Protein AF-A0A972JXE5-F1 (afdb_monomer_lite)

Sequence (104 aa):
MYMLIDDAVNAFHFHHTSAVGHEPRHYYVSTPPYLATIICHSGLVLPALQDRVVYAFLSYDFGTTGLCVPGYEGQRHRKITIQRVLNQVLPQRTLTHVLRTSYG

pLDDT: mean 91.41, std 9.29, range [43.97, 98.44]

Radius of gyration: 12.88 Å; chains: 1; bounding box: 30×26×34 Å

Secondary structure (DSSP, 8-state):
-EEE--GGGGGEEEEEEEEETTEEEEEEEEPTT--EEEEE-TT--GGGGTT-EEEEEEEEE-S-SS-S-TT-TTS-EEEEEEEEEESS---SEEHHHHHH----

Structure (mmCIF, N/CA/C/O backbone):
data_AF-A0A972JXE5-F1
#
_entry.id   AF-A0A972JXE5-F1
#
loop_
_atom_site.group_PDB
_atom_site.id
_atom_site.type_symbol
_atom_site.label_atom_id
_atom_site.label_alt_id
_atom_site.label_comp_id
_atom_site.label_asym_id
_atom_site.label_entity_id
_atom_site.label_seq_id
_atom_site.pdbx_PDB_ins_code
_atom_site.Cartn_x
_atom_site.Cartn_y
_atom_site.Cartn_z
_atom_site.occupancy
_atom_site.B_iso_or_equiv
_atom_site.auth_seq_id
_atom_site.auth_comp_id
_atom_site.auth_asym_id
_atom_site.auth_atom_id
_atom_site.pdbx_PDB_model_num
ATOM 1 N N . MET A 1 1 ? -1.122 10.813 6.454 1.00 94.44 1 MET A N 1
ATOM 2 C CA . MET A 1 1 ? -2.515 10.739 5.952 1.00 94.44 1 MET A CA 1
ATOM 3 C C . MET A 1 1 ? -3.220 9.562 6.609 1.00 94.44 1 MET A C 1
ATOM 5 O O . MET A 1 1 ? -2.554 8.561 6.859 1.00 94.44 1 MET A O 1
ATOM 9 N N . TYR A 1 2 ? -4.520 9.674 6.899 1.00 97.06 2 TYR A N 1
ATOM 10 C CA . TYR A 1 2 ? -5.328 8.561 7.420 1.00 97.06 2 TYR A CA 1
ATOM 11 C C . TYR A 1 2 ? -6.077 7.886 6.280 1.00 97.06 2 TYR A C 1
ATOM 13 O O . TYR A 1 2 ? -6.880 8.526 5.599 1.00 97.06 2 TYR A O 1
ATOM 21 N N . MET A 1 3 ? -5.789 6.612 6.056 1.00 97.69 3 MET A N 1
ATOM 22 C CA . MET A 1 3 ? -6.264 5.883 4.886 1.00 97.69 3 MET A CA 1
ATOM 23 C C . MET A 1 3 ? -6.982 4.612 5.310 1.00 97.69 3 MET A C 1
ATOM 25 O O . MET A 1 3 ? -6.426 3.843 6.088 1.00 97.69 3 MET A O 1
ATOM 29 N N . LEU A 1 4 ? -8.187 4.388 4.790 1.00 98.44 4 LEU A N 1
ATOM 30 C CA . LEU A 1 4 ? -8.842 3.084 4.858 1.00 98.44 4 LEU A CA 1
ATOM 31 C C . LEU A 1 4 ? -8.201 2.153 3.829 1.00 98.44 4 LEU A C 1
ATOM 33 O O . LEU A 1 4 ? -8.125 2.507 2.651 1.00 98.44 4 LEU A O 1
ATOM 37 N N . ILE A 1 5 ? -7.760 0.979 4.263 1.00 98.31 5 ILE A N 1
ATOM 38 C CA . ILE A 1 5 ? -7.337 -0.090 3.359 1.00 98.31 5 ILE A CA 1
ATOM 39 C C . ILE A 1 5 ? -8.593 -0.852 2.925 1.00 98.31 5 ILE A C 1
ATOM 41 O O . ILE A 1 5 ? -9.133 -1.646 3.688 1.00 98.31 5 ILE A O 1
ATOM 45 N N . ASP A 1 6 ? -9.084 -0.547 1.727 1.00 97.75 6 ASP A N 1
ATOM 46 C CA . ASP A 1 6 ? -10.242 -1.196 1.104 1.00 97.75 6 ASP A CA 1
ATOM 47 C C . ASP A 1 6 ? -9.800 -2.354 0.185 1.00 97.75 6 ASP A C 1
ATOM 49 O O . ASP A 1 6 ? -8.622 -2.722 0.141 1.00 97.75 6 ASP A O 1
ATOM 53 N N . ASP A 1 7 ? -10.735 -2.923 -0.578 1.00 97.19 7 ASP A N 1
ATOM 54 C CA . ASP A 1 7 ? -10.514 -4.105 -1.429 1.00 97.19 7 ASP A CA 1
ATOM 55 C C . ASP A 1 7 ? -9.399 -3.950 -2.476 1.00 97.19 7 ASP A C 1
ATOM 57 O O . ASP A 1 7 ? -8.911 -4.949 -3.012 1.00 97.19 7 ASP A O 1
ATOM 61 N N . ALA A 1 8 ? -8.935 -2.723 -2.749 1.00 96.50 8 ALA A N 1
ATOM 62 C CA . ALA A 1 8 ? -7.768 -2.480 -3.596 1.00 96.50 8 ALA A CA 1
ATOM 63 C C . ALA A 1 8 ? -6.478 -3.103 -3.043 1.00 96.50 8 ALA A C 1
ATOM 65 O O . ALA A 1 8 ? -5.507 -3.248 -3.786 1.00 96.50 8 ALA A O 1
ATOM 66 N N . VAL A 1 9 ? -6.463 -3.515 -1.773 1.00 97.00 9 VAL A N 1
ATOM 67 C CA . VAL A 1 9 ? -5.379 -4.309 -1.187 1.00 97.00 9 VAL A CA 1
ATOM 68 C C . VAL A 1 9 ? -5.087 -5.581 -1.993 1.00 97.00 9 VAL A C 1
ATOM 70 O O . VAL A 1 9 ? -3.929 -5.967 -2.131 1.00 97.00 9 VAL A O 1
ATOM 73 N N . ASN A 1 10 ? -6.111 -6.169 -2.618 1.00 96.56 10 ASN A N 1
ATOM 74 C CA . ASN A 1 10 ? -5.997 -7.379 -3.433 1.00 96.56 10 ASN A CA 1
ATOM 75 C C . ASN A 1 10 ? -5.249 -7.157 -4.755 1.00 96.56 10 ASN A C 1
ATOM 77 O O . ASN A 1 10 ? -4.852 -8.117 -5.408 1.00 96.56 10 ASN A O 1
ATOM 81 N N . ALA A 1 11 ? -5.027 -5.901 -5.155 1.00 95.88 11 ALA A N 1
ATOM 82 C CA . ALA A 1 11 ? -4.201 -5.585 -6.315 1.00 95.88 11 ALA A CA 1
ATOM 83 C C . ALA A 1 11 ? -2.698 -5.723 -6.024 1.00 95.88 11 ALA A C 1
ATOM 85 O O . ALA A 1 11 ? -1.897 -5.573 -6.946 1.00 95.88 11 ALA A O 1
ATOM 86 N N . PHE A 1 12 ? -2.302 -5.973 -4.772 1.00 96.19 12 PHE A N 1
ATOM 87 C CA . PHE A 1 12 ? -0.910 -6.052 -4.351 1.00 96.19 12 PHE A CA 1
ATOM 88 C C . PHE A 1 12 ? -0.477 -7.487 -4.078 1.00 96.19 12 PHE A C 1
ATOM 90 O O . PHE A 1 12 ? -1.174 -8.252 -3.418 1.00 96.19 12 PHE A O 1
ATOM 97 N N . HIS A 1 13 ? 0.729 -7.822 -4.523 1.00 95.31 13 HIS A N 1
ATOM 98 C CA . HIS A 1 13 ? 1.400 -9.064 -4.177 1.00 95.31 13 HIS A CA 1
ATOM 99 C C . HIS A 1 13 ? 2.578 -8.777 -3.250 1.00 95.31 13 HIS A C 1
ATOM 101 O O . HIS A 1 13 ? 3.248 -7.746 -3.354 1.00 95.31 13 HIS A O 1
ATOM 107 N N . PHE A 1 14 ? 2.820 -9.697 -2.319 1.00 95.56 14 PHE A N 1
ATOM 108 C CA . PHE A 1 14 ? 4.018 -9.656 -1.493 1.00 95.56 14 PHE A CA 1
ATOM 109 C C . PHE A 1 14 ? 5.255 -9.805 -2.379 1.00 95.56 14 PHE A C 1
ATOM 111 O O . PHE A 1 14 ? 5.283 -10.645 -3.276 1.00 95.56 14 PHE A O 1
ATOM 118 N N . HIS A 1 15 ? 6.267 -8.984 -2.119 1.00 93.38 15 HIS A 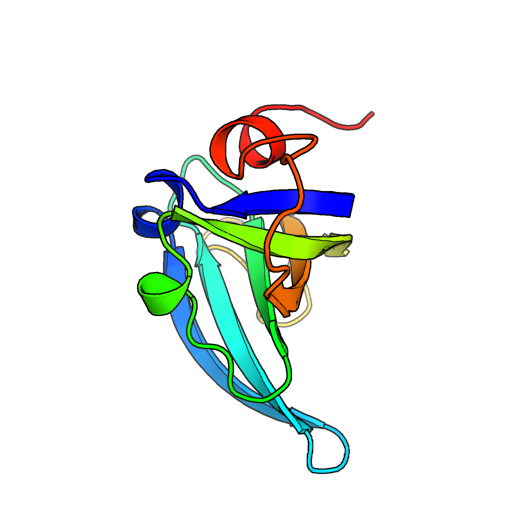N 1
ATOM 119 C CA . HIS A 1 15 ? 7.489 -8.962 -2.905 1.00 93.38 15 HIS A CA 1
ATOM 120 C C . HIS A 1 15 ? 8.697 -9.421 -2.078 1.00 93.38 15 HIS A C 1
ATOM 122 O O . HIS A 1 15 ? 9.326 -10.412 -2.436 1.00 93.38 15 HIS A O 1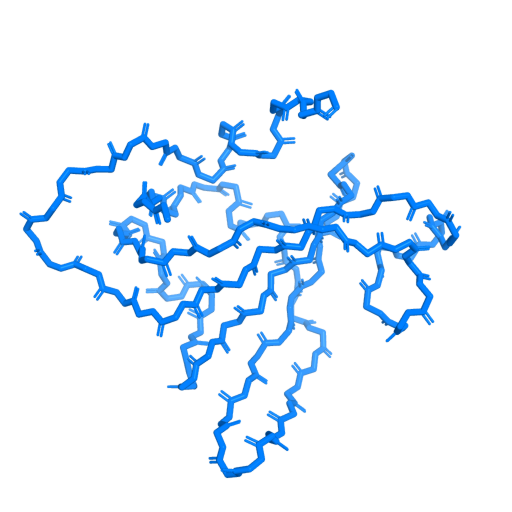
ATOM 128 N N . HIS A 1 16 ? 9.003 -8.765 -0.953 1.00 93.12 16 HIS A N 1
ATOM 129 C CA . HIS A 1 16 ? 10.024 -9.247 -0.014 1.00 93.12 16 HIS A CA 1
ATOM 130 C C . HIS A 1 16 ? 9.893 -8.622 1.382 1.00 93.12 16 HIS A C 1
ATOM 132 O O . HIS A 1 16 ? 9.145 -7.663 1.598 1.00 93.12 16 HIS A O 1
ATOM 138 N N . THR A 1 17 ? 10.681 -9.145 2.323 1.00 93.62 17 THR A N 1
ATOM 139 C CA . THR A 1 17 ? 10.900 -8.565 3.654 1.00 93.62 17 THR A CA 1
ATOM 140 C C . THR A 1 17 ? 12.320 -8.022 3.747 1.00 93.62 17 THR A C 1
ATOM 142 O O . THR A 1 17 ? 13.259 -8.668 3.289 1.00 93.62 17 THR A O 1
ATOM 145 N N . SER A 1 18 ? 12.491 -6.853 4.357 1.00 90.88 18 SER A N 1
ATOM 146 C CA . SER A 1 18 ? 13.805 -6.319 4.731 1.00 90.88 18 SER A CA 1
ATOM 147 C C . SER A 1 18 ? 13.768 -5.812 6.169 1.00 90.88 18 SER A C 1
ATOM 149 O O . SER A 1 18 ? 12.697 -5.523 6.701 1.00 90.88 18 SER A O 1
ATOM 151 N N . ALA A 1 19 ? 14.929 -5.702 6.807 1.00 87.50 19 ALA A N 1
ATOM 152 C CA . ALA A 1 19 ? 15.070 -5.091 8.120 1.00 87.50 19 ALA A CA 1
ATOM 153 C C . ALA A 1 19 ? 15.965 -3.857 7.997 1.00 87.50 19 ALA A C 1
ATOM 155 O O . ALA A 1 19 ? 17.125 -3.960 7.605 1.00 87.50 19 ALA A O 1
ATOM 156 N N . VAL A 1 20 ? 15.436 -2.684 8.349 1.00 79.50 20 VAL A N 1
ATOM 157 C CA . VAL A 1 20 ? 16.218 -1.441 8.404 1.00 79.50 20 VAL A CA 1
ATOM 158 C C . VAL A 1 20 ? 16.355 -1.051 9.864 1.00 79.50 20 VAL A C 1
ATOM 160 O O . VAL A 1 20 ? 15.362 -0.722 10.503 1.00 79.50 20 VAL A O 1
ATOM 163 N N . GLY A 1 21 ? 17.570 -1.130 10.412 1.00 78.56 21 GLY A N 1
ATOM 164 C CA . GLY A 1 21 ? 17.818 -0.802 11.821 1.00 78.56 21 GLY A CA 1
ATOM 165 C C . GLY A 1 21 ? 16.975 -1.634 12.797 1.00 78.56 21 GLY A C 1
ATOM 166 O O . GLY A 1 21 ? 16.429 -1.081 13.743 1.00 78.56 21 GLY A O 1
ATOM 167 N N . HIS A 1 22 ? 16.840 -2.941 12.542 1.00 81.62 22 HIS A N 1
ATOM 168 C CA . HIS A 1 22 ? 16.003 -3.895 13.296 1.00 81.62 22 HIS A CA 1
ATOM 169 C C . HIS A 1 22 ? 14.483 -3.722 13.159 1.00 81.62 22 HIS A C 1
ATOM 171 O O . HIS A 1 22 ? 13.733 -4.495 13.749 1.00 81.62 22 HIS A O 1
ATOM 177 N N . GLU A 1 23 ? 14.009 -2.776 12.347 1.00 89.62 23 GLU A N 1
ATOM 178 C CA . GLU A 1 23 ? 12.587 -2.635 12.050 1.00 89.62 23 GLU A CA 1
ATOM 179 C C . GLU A 1 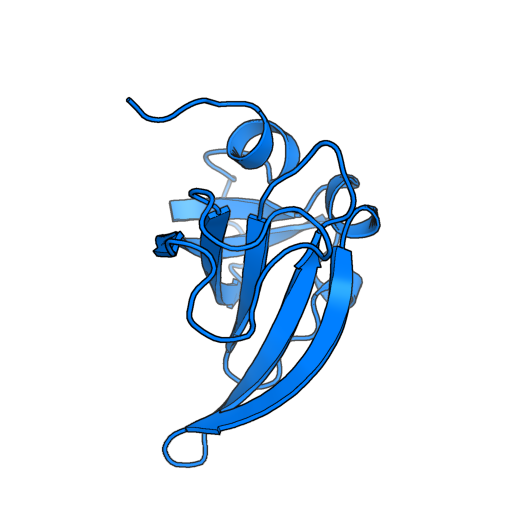23 ? 12.203 -3.515 10.843 1.00 89.62 23 GLU A C 1
ATOM 181 O O . GLU A 1 23 ? 12.667 -3.242 9.728 1.00 89.62 23 GLU A O 1
ATOM 186 N N . PRO A 1 24 ? 11.360 -4.554 11.019 1.00 92.75 24 PRO A N 1
ATOM 187 C CA . PRO A 1 24 ? 10.909 -5.380 9.908 1.00 92.75 24 PRO A CA 1
ATOM 188 C C . PRO A 1 24 ? 9.970 -4.592 8.994 1.00 92.75 24 PRO A C 1
ATOM 190 O O . PRO A 1 24 ? 9.016 -3.949 9.447 1.00 92.75 24 PRO A O 1
ATOM 193 N N . ARG A 1 25 ? 10.233 -4.674 7.691 1.00 94.88 25 ARG A N 1
ATOM 194 C CA . ARG A 1 25 ? 9.464 -4.028 6.630 1.00 94.88 25 ARG A CA 1
ATOM 195 C C . ARG A 1 25 ? 9.009 -5.057 5.613 1.00 94.88 25 ARG A C 1
ATOM 197 O O . ARG A 1 25 ? 9.830 -5.803 5.084 1.00 94.88 25 ARG A O 1
ATOM 204 N N . HIS A 1 26 ? 7.717 -5.057 5.312 1.00 96.44 26 HIS A N 1
ATOM 205 C CA . HIS A 1 26 ? 7.130 -5.878 4.259 1.00 96.44 26 HIS A CA 1
ATOM 206 C C . HIS A 1 26 ? 6.832 -5.017 3.036 1.00 96.44 26 HIS A C 1
ATOM 208 O O . HIS A 1 26 ? 6.151 -3.994 3.141 1.00 96.44 26 HIS A O 1
ATOM 214 N N . TYR A 1 27 ? 7.339 -5.439 1.885 1.00 95.31 27 TYR A N 1
ATOM 215 C CA . TYR A 1 27 ? 7.220 -4.726 0.622 1.00 95.31 27 TYR A CA 1
ATOM 216 C C . TYR A 1 27 ? 6.221 -5.446 -0.270 1.00 95.31 27 TYR A C 1
ATOM 218 O O . TYR A 1 27 ? 6.304 -6.660 -0.458 1.00 95.31 27 TYR A O 1
ATOM 226 N N . TYR A 1 28 ? 5.292 -4.680 -0.829 1.00 96.00 28 TYR A N 1
ATOM 227 C CA . TYR A 1 28 ? 4.246 -5.169 -1.712 1.00 96.00 28 TYR A CA 1
ATOM 228 C C . TYR A 1 28 ? 4.222 -4.338 -2.980 1.00 96.00 28 TYR A C 1
ATOM 230 O O . TYR A 1 28 ? 4.275 -3.108 -2.922 1.00 96.00 28 TYR A O 1
ATOM 238 N N . VAL A 1 29 ? 4.102 -5.002 -4.118 1.00 95.12 29 VAL A N 1
ATOM 239 C CA . VAL A 1 29 ? 4.064 -4.365 -5.432 1.00 95.12 29 VAL A CA 1
ATOM 240 C C . VAL A 1 29 ? 2.669 -4.572 -6.009 1.00 95.12 29 VAL A C 1
ATOM 242 O O . VAL A 1 29 ? 2.057 -5.623 -5.824 1.00 95.12 29 VAL A O 1
ATOM 245 N N . SER A 1 30 ? 2.119 -3.545 -6.645 1.00 94.81 30 SER A N 1
ATOM 246 C CA . SER A 1 30 ? 0.810 -3.651 -7.295 1.00 94.81 30 SER A CA 1
ATOM 247 C C . SER A 1 30 ? 0.875 -4.432 -8.607 1.00 94.81 30 SER A C 1
ATOM 249 O O . SER A 1 30 ? 1.938 -4.688 -9.171 1.00 94.81 30 SER A O 1
ATOM 251 N N . THR A 1 31 ? -0.296 -4.825 -9.086 1.00 90.62 31 THR A N 1
ATOM 252 C CA . THR A 1 31 ? -0.527 -5.325 -10.437 1.00 90.62 31 THR A CA 1
ATOM 253 C C . THR A 1 31 ? -1.056 -4.192 -11.325 1.00 90.62 31 THR A C 1
ATOM 255 O O . THR A 1 31 ? -1.724 -3.275 -10.823 1.00 90.62 31 THR A O 1
ATOM 258 N N . PRO A 1 32 ? -0.788 -4.230 -12.646 1.00 86.38 32 PRO A N 1
ATOM 259 C CA . PRO A 1 32 ? -1.382 -3.285 -13.584 1.00 86.38 32 PRO A CA 1
ATOM 260 C C . PRO A 1 32 ? -2.918 -3.246 -13.456 1.00 86.38 32 PRO A C 1
ATOM 262 O O . PRO A 1 32 ? -3.538 -4.277 -13.197 1.00 86.38 32 PRO A O 1
ATOM 265 N N . PRO A 1 33 ? -3.558 -2.077 -13.645 1.00 88.69 33 PRO A N 1
ATOM 266 C CA . PRO A 1 33 ? -2.991 -0.843 -14.196 1.00 88.69 33 PRO A CA 1
ATOM 267 C C . PRO A 1 33 ? -2.345 0.081 -13.151 1.00 88.69 33 PRO A C 1
ATOM 269 O O . PRO A 1 33 ? -1.906 1.177 -13.497 1.00 88.69 33 PRO A O 1
ATOM 272 N N . TYR A 1 34 ? -2.315 -0.302 -11.874 1.00 91.12 34 TYR A N 1
ATOM 273 C CA . TYR A 1 34 ? -1.733 0.550 -10.844 1.00 91.12 34 TYR A CA 1
ATOM 274 C C . TYR A 1 34 ? -0.207 0.462 -10.888 1.00 91.12 34 TYR A C 1
ATOM 276 O O . TYR A 1 34 ? 0.354 -0.626 -10.945 1.00 91.12 34 TYR A O 1
ATOM 284 N N . LEU A 1 35 ? 0.460 1.617 -10.839 1.00 92.12 35 LEU A N 1
ATOM 285 C CA . LEU A 1 35 ? 1.908 1.719 -10.656 1.00 92.12 35 LEU A CA 1
ATOM 286 C C . LEU A 1 35 ? 2.182 2.190 -9.236 1.00 92.12 35 LEU A C 1
ATOM 288 O O . LEU A 1 35 ? 2.301 3.389 -8.969 1.00 92.12 35 LEU A O 1
ATOM 292 N N . ALA A 1 36 ? 2.179 1.244 -8.304 1.00 94.44 36 ALA A N 1
ATOM 293 C CA . ALA A 1 36 ? 2.318 1.519 -6.883 1.00 94.44 36 ALA A CA 1
ATOM 294 C C . ALA A 1 36 ? 3.075 0.426 -6.118 1.00 94.44 36 ALA A C 1
ATOM 296 O O . ALA A 1 36 ? 2.981 -0.766 -6.420 1.00 94.44 36 ALA A O 1
ATOM 297 N N . THR A 1 37 ? 3.737 0.849 -5.050 1.00 94.81 37 THR A N 1
ATOM 298 C CA . THR A 1 37 ? 4.396 0.017 -4.049 1.00 94.81 37 THR A CA 1
ATOM 299 C C . THR A 1 37 ? 3.908 0.412 -2.660 1.00 94.81 37 THR A C 1
ATOM 301 O O . THR A 1 37 ? 3.812 1.598 -2.333 1.00 94.81 37 THR A O 1
ATOM 304 N N . ILE A 1 38 ? 3.615 -0.583 -1.825 1.00 96.19 38 ILE A N 1
ATOM 305 C CA . ILE A 1 38 ? 3.287 -0.402 -0.410 1.00 96.19 38 ILE A CA 1
ATOM 306 C C . ILE A 1 38 ? 4.425 -0.961 0.442 1.00 96.19 38 ILE A C 1
ATOM 308 O O . ILE A 1 38 ? 4.885 -2.080 0.233 1.00 96.19 38 ILE A O 1
ATOM 312 N N . ILE A 1 39 ? 4.845 -0.189 1.439 1.00 95.88 39 ILE A N 1
ATOM 313 C CA . ILE A 1 39 ? 5.797 -0.607 2.466 1.00 95.88 39 ILE A CA 1
ATOM 314 C C . ILE A 1 39 ? 5.070 -0.603 3.801 1.00 95.88 39 ILE A C 1
ATOM 316 O O . ILE A 1 39 ? 4.623 0.445 4.263 1.00 95.88 39 ILE A O 1
ATOM 320 N N . CYS A 1 40 ? 4.970 -1.763 4.432 1.00 97.44 40 CYS A N 1
ATOM 321 C CA . CYS A 1 40 ? 4.412 -1.912 5.767 1.00 97.44 40 CYS A CA 1
ATOM 322 C C . CYS A 1 40 ? 5.546 -1.986 6.791 1.00 97.44 40 CYS A C 1
ATOM 324 O O . CYS A 1 40 ? 6.385 -2.881 6.719 1.00 97.44 40 CYS A O 1
ATOM 326 N N . HIS A 1 41 ? 5.583 -1.035 7.721 1.00 96.12 41 HIS A N 1
ATOM 327 C CA . HIS A 1 41 ? 6.563 -0.978 8.807 1.00 96.12 41 HIS A CA 1
ATOM 328 C C . HIS A 1 41 ? 6.193 -1.880 9.985 1.00 96.12 41 HIS A C 1
ATOM 330 O O . HIS A 1 41 ? 5.055 -2.335 10.092 1.00 96.12 41 HIS A O 1
ATOM 336 N N . SER A 1 42 ? 7.152 -2.086 10.894 1.00 93.06 42 SER A N 1
ATOM 337 C CA . SER A 1 42 ? 6.945 -2.763 12.181 1.00 93.06 42 SER A CA 1
ATOM 338 C C . SER A 1 42 ? 6.251 -4.127 12.055 1.00 93.06 42 SER A C 1
ATOM 340 O O . SER A 1 42 ? 5.431 -4.506 12.887 1.00 93.06 42 SER A O 1
ATOM 342 N N . GLY A 1 43 ? 6.556 -4.860 10.980 1.00 91.25 43 GLY A N 1
ATOM 343 C CA . GLY A 1 43 ? 6.028 -6.204 10.745 1.00 91.25 43 GLY A CA 1
ATOM 344 C C . GLY A 1 43 ? 4.550 -6.250 10.351 1.00 91.25 43 GLY A C 1
ATOM 345 O O . GLY A 1 43 ? 3.982 -7.337 10.275 1.00 91.25 43 GLY A O 1
ATOM 346 N N . LEU A 1 44 ? 3.915 -5.107 10.069 1.00 96.88 44 LEU A N 1
ATOM 347 C CA . LEU A 1 44 ? 2.539 -5.071 9.578 1.00 96.88 44 LEU A CA 1
ATOM 348 C C . LEU A 1 44 ? 2.413 -5.858 8.265 1.00 96.88 44 LEU A C 1
ATOM 350 O O . LEU A 1 44 ? 3.266 -5.775 7.379 1.00 96.88 44 LEU A O 1
ATOM 354 N N . VAL A 1 45 ? 1.338 -6.630 8.132 1.00 97.69 45 VAL A N 1
ATOM 355 C CA . VAL A 1 45 ? 1.075 -7.490 6.971 1.00 97.69 45 VAL A CA 1
ATOM 356 C C . VAL A 1 45 ? -0.105 -6.916 6.204 1.00 97.69 45 VAL A C 1
ATOM 358 O O . VAL A 1 45 ? -1.196 -6.834 6.756 1.00 97.69 45 VAL A O 1
ATOM 361 N N . LEU A 1 46 ? 0.110 -6.513 4.949 1.00 97.94 46 LEU A N 1
ATOM 362 C CA . LEU A 1 46 ? -0.851 -5.722 4.177 1.00 97.94 46 LEU A CA 1
ATOM 363 C C . LEU A 1 46 ? -2.244 -6.381 4.063 1.00 97.94 46 LEU A C 1
ATOM 365 O O . LEU A 1 46 ? -3.215 -5.692 4.368 1.00 97.94 46 LEU A O 1
ATOM 369 N N . PRO A 1 47 ? -2.383 -7.685 3.738 1.00 97.25 47 PRO A N 1
ATOM 370 C CA . PRO A 1 47 ? -3.691 -8.352 3.742 1.00 97.25 47 PRO A CA 1
ATOM 371 C C . PRO A 1 47 ? -4.443 -8.275 5.079 1.00 97.25 47 PRO A C 1
ATOM 373 O O . PRO A 1 47 ? -5.658 -8.129 5.098 1.00 97.25 47 PRO A O 1
ATOM 376 N N . ALA A 1 48 ? -3.732 -8.301 6.212 1.00 97.69 48 ALA A N 1
ATOM 377 C CA . ALA A 1 48 ? -4.343 -8.199 7.540 1.00 97.69 48 ALA A CA 1
ATOM 378 C C . ALA A 1 48 ? -4.813 -6.771 7.887 1.00 97.69 48 ALA A C 1
ATOM 380 O O . ALA A 1 48 ? -5.396 -6.548 8.950 1.00 97.69 48 ALA A O 1
ATOM 381 N N . LEU A 1 49 ? -4.529 -5.795 7.019 1.00 97.94 49 LEU A N 1
ATOM 382 C CA . LEU A 1 49 ? -4.958 -4.410 7.178 1.00 97.94 49 LEU A CA 1
ATOM 383 C C . LEU A 1 49 ? -6.285 -4.116 6.473 1.00 97.94 49 LEU A C 1
ATOM 385 O O . LEU A 1 49 ? -6.752 -2.992 6.618 1.00 97.94 49 LEU A O 1
ATOM 389 N N . GLN A 1 50 ? -6.890 -5.061 5.743 1.00 98.06 50 GLN A N 1
ATOM 390 C CA . GLN A 1 50 ? -8.193 -4.844 5.102 1.00 98.06 50 GLN A CA 1
ATOM 391 C C . GLN A 1 50 ? -9.236 -4.378 6.131 1.00 98.06 50 GLN A C 1
ATOM 393 O O . GLN A 1 50 ? -9.267 -4.854 7.267 1.00 98.06 50 GLN A O 1
ATOM 398 N N . ASP A 1 51 ? -10.022 -3.372 5.748 1.00 97.69 51 ASP A N 1
ATOM 399 C CA . ASP A 1 51 ? -11.007 -2.670 6.579 1.00 97.69 51 ASP A CA 1
ATOM 400 C C . ASP A 1 51 ? -10.422 -1.927 7.793 1.00 97.69 51 ASP A C 1
ATOM 402 O O . ASP A 1 51 ? -11.146 -1.461 8.678 1.00 97.69 51 ASP A O 1
ATOM 406 N N . ARG A 1 52 ? -9.095 -1.753 7.846 1.00 98.12 52 ARG A N 1
ATOM 407 C CA . ARG A 1 52 ? -8.417 -0.968 8.884 1.00 98.12 52 ARG A CA 1
ATOM 408 C C . ARG A 1 52 ? -8.053 0.416 8.371 1.00 98.12 52 ARG A C 1
ATOM 410 O O . ARG A 1 52 ? -7.653 0.611 7.222 1.00 98.12 52 ARG A O 1
ATOM 417 N N . VAL A 1 53 ? -8.127 1.390 9.274 1.00 98.38 53 VAL A N 1
ATOM 418 C CA . VAL A 1 53 ? -7.598 2.734 9.041 1.00 98.38 53 VAL A CA 1
ATOM 419 C C . VAL A 1 53 ? -6.139 2.767 9.475 1.00 98.38 53 VAL A C 1
ATOM 421 O O . VAL A 1 53 ? -5.795 2.327 10.570 1.00 98.38 53 VAL A O 1
ATOM 424 N N . VAL A 1 54 ? -5.267 3.295 8.622 1.00 98.31 54 VAL A N 1
ATOM 425 C CA . VAL A 1 54 ? -3.825 3.364 8.871 1.00 98.31 54 VAL A CA 1
ATOM 426 C C . VAL A 1 54 ? -3.299 4.786 8.767 1.00 98.31 54 VAL A C 1
ATOM 428 O O . VAL A 1 54 ? -3.840 5.620 8.039 1.00 98.31 54 VAL A O 1
ATOM 431 N N . TYR A 1 55 ? -2.195 5.052 9.462 1.00 97.81 55 TYR A N 1
ATOM 432 C CA . TYR A 1 55 ? -1.367 6.219 9.190 1.00 97.81 55 TYR A CA 1
ATOM 433 C C . TYR A 1 55 ? -0.344 5.877 8.106 1.00 97.81 55 TYR A C 1
ATOM 435 O O . TYR A 1 55 ? 0.512 5.011 8.307 1.00 97.81 55 TYR A O 1
ATOM 443 N N . ALA A 1 56 ? -0.431 6.572 6.972 1.00 97.56 56 ALA A N 1
ATOM 444 C CA . ALA A 1 56 ? 0.458 6.376 5.836 1.00 97.56 56 ALA A CA 1
ATOM 445 C C . ALA A 1 56 ? 1.048 7.689 5.302 1.00 97.56 56 ALA A C 1
ATOM 447 O O . ALA A 1 56 ? 0.419 8.754 5.369 1.00 97.56 56 ALA A O 1
ATOM 448 N N . PHE A 1 57 ? 2.246 7.590 4.730 1.00 95.88 57 PHE A N 1
ATOM 449 C CA . PHE A 1 57 ? 2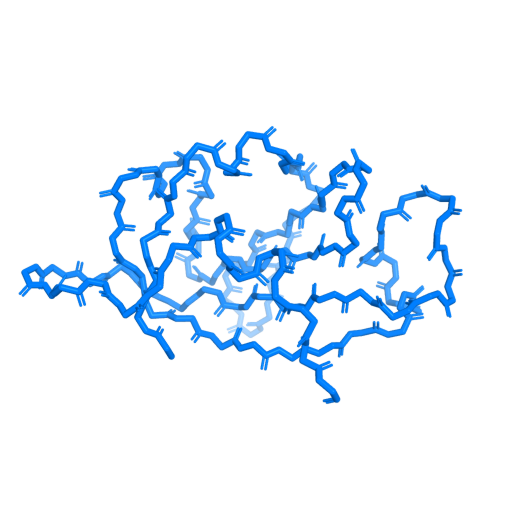.890 8.632 3.932 1.00 95.88 57 PHE A CA 1
ATOM 450 C C . PHE A 1 57 ? 2.813 8.283 2.447 1.00 95.88 57 PHE A C 1
ATOM 452 O O . PHE A 1 57 ? 2.895 7.110 2.084 1.00 95.88 57 PHE A O 1
ATOM 459 N N . LEU A 1 58 ? 2.676 9.307 1.605 1.00 94.56 58 LEU A N 1
ATOM 460 C CA . LEU A 1 58 ? 2.706 9.173 0.152 1.00 94.56 58 LEU A CA 1
ATOM 461 C C . LEU A 1 58 ? 3.962 9.844 -0.395 1.00 94.56 58 LEU A C 1
ATOM 463 O O . LEU A 1 58 ? 4.266 10.981 -0.039 1.00 94.56 58 LEU A O 1
ATOM 467 N N . SER A 1 59 ? 4.659 9.150 -1.279 1.00 93.19 59 SER A N 1
ATOM 468 C CA . SER A 1 59 ? 5.761 9.676 -2.076 1.00 93.19 59 SER A CA 1
ATOM 469 C C . SER A 1 59 ? 5.802 8.960 -3.429 1.00 93.19 59 SER A C 1
ATOM 471 O O . SER A 1 59 ? 4.832 8.307 -3.825 1.00 93.19 59 SER A O 1
ATOM 473 N N . TYR A 1 60 ? 6.899 9.110 -4.167 1.00 90.75 60 TYR A N 1
ATOM 474 C CA . TYR A 1 60 ? 7.100 8.473 -5.462 1.00 90.75 60 TYR A CA 1
ATOM 475 C C . TYR A 1 60 ? 8.491 7.861 -5.550 1.00 90.75 60 TYR A C 1
ATOM 477 O O . TYR A 1 60 ? 9.426 8.340 -4.909 1.00 90.75 60 TYR A O 1
ATOM 485 N N . ASP A 1 61 ? 8.602 6.821 -6.364 1.00 88.69 61 ASP A N 1
ATOM 486 C CA . ASP A 1 61 ? 9.857 6.222 -6.801 1.00 88.69 61 ASP A CA 1
ATOM 487 C C . ASP A 1 61 ? 9.860 6.191 -8.334 1.00 88.69 61 ASP A C 1
ATOM 489 O O . ASP A 1 61 ? 8.800 6.069 -8.947 1.00 88.69 61 ASP A O 1
ATOM 493 N N . PHE A 1 62 ? 11.023 6.321 -8.969 1.00 84.94 62 PHE A N 1
ATOM 494 C CA . PHE A 1 62 ? 11.143 6.250 -10.434 1.00 84.94 62 PHE A CA 1
ATOM 495 C C . PHE A 1 62 ? 11.361 4.813 -10.934 1.00 84.94 62 PHE A C 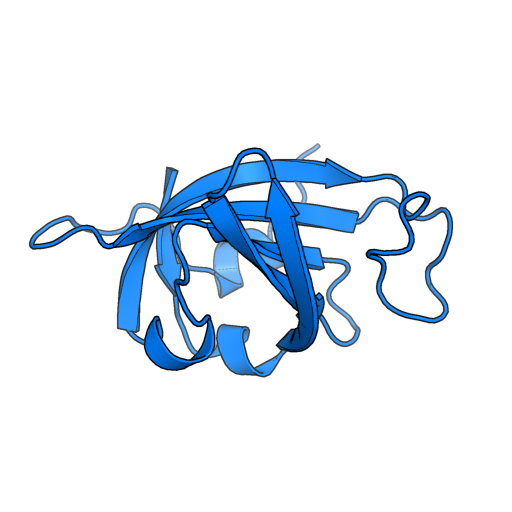1
ATOM 497 O O . PHE A 1 62 ? 11.902 4.600 -12.015 1.00 84.94 62 PHE A O 1
ATOM 504 N N . GLY A 1 63 ? 10.978 3.818 -10.130 1.00 72.56 63 GLY A N 1
ATOM 505 C CA . GLY A 1 63 ? 11.100 2.409 -10.478 1.00 72.56 63 GLY A CA 1
ATOM 506 C C . GLY A 1 63 ? 12.554 1.957 -10.608 1.00 72.56 63 GLY A C 1
ATOM 507 O O . GLY A 1 63 ? 12.848 1.085 -11.418 1.00 72.56 63 GLY A O 1
ATOM 508 N N . THR A 1 64 ? 13.469 2.571 -9.849 1.00 69.38 64 THR A N 1
ATOM 509 C CA . THR A 1 64 ? 14.919 2.305 -9.916 1.00 69.38 64 THR A CA 1
ATOM 510 C C . THR A 1 64 ? 15.412 1.386 -8.801 1.00 69.38 64 THR A C 1
ATOM 512 O O . THR A 1 64 ? 16.503 0.832 -8.892 1.00 69.38 64 THR A O 1
ATOM 515 N N . THR A 1 65 ? 14.621 1.196 -7.743 1.00 64.31 65 THR A N 1
ATOM 516 C CA . THR A 1 65 ? 15.050 0.532 -6.498 1.00 64.31 65 THR A CA 1
ATOM 517 C C . THR A 1 65 ? 14.723 -0.967 -6.430 1.00 64.31 65 THR A C 1
ATOM 519 O O . THR A 1 65 ? 14.716 -1.546 -5.347 1.00 64.31 65 THR A O 1
ATOM 522 N N . GLY A 1 66 ? 14.417 -1.610 -7.566 1.00 70.38 66 GLY A N 1
ATOM 523 C CA . GLY A 1 66 ? 13.947 -3.007 -7.613 1.00 70.38 66 GLY A CA 1
ATOM 524 C C . GLY A 1 66 ? 12.539 -3.212 -7.031 1.00 70.38 66 GLY A C 1
ATOM 525 O O . GLY A 1 66 ? 12.050 -4.332 -6.956 1.00 70.38 66 GLY A O 1
ATOM 526 N N . LEU A 1 67 ? 11.883 -2.122 -6.627 1.00 79.12 67 LEU A N 1
ATOM 527 C CA . LEU A 1 67 ? 10.562 -2.065 -6.006 1.00 79.12 67 LEU A CA 1
ATOM 528 C C . LEU A 1 67 ? 9.552 -1.427 -6.965 1.00 79.12 67 LEU A C 1
ATOM 530 O O . LEU A 1 67 ? 8.933 -0.402 -6.668 1.00 79.12 67 LEU A O 1
ATOM 534 N N . CYS A 1 68 ? 9.416 -2.037 -8.135 1.00 85.56 68 CYS A N 1
ATOM 535 C CA . CYS A 1 68 ? 8.570 -1.570 -9.222 1.00 85.56 68 CYS A CA 1
ATOM 536 C C . CYS A 1 68 ? 7.676 -2.696 -9.741 1.00 85.56 68 CYS A C 1
ATOM 538 O O . CYS A 1 68 ? 8.047 -3.867 -9.711 1.00 85.56 68 CYS A O 1
ATOM 540 N N . VAL A 1 69 ? 6.503 -2.326 -10.248 1.00 85.62 69 VAL A N 1
ATOM 541 C CA . VAL A 1 69 ? 5.665 -3.197 -11.081 1.00 85.62 69 VAL A CA 1
ATOM 542 C C . VAL A 1 69 ? 6.481 -3.706 -12.285 1.00 85.62 69 VAL A C 1
ATOM 544 O O . VAL A 1 69 ? 6.973 -2.869 -13.048 1.00 85.62 69 VAL A O 1
ATOM 547 N N . PRO A 1 70 ? 6.636 -5.035 -12.464 1.00 83.81 70 PRO A N 1
ATOM 548 C CA . PRO A 1 70 ? 7.410 -5.607 -13.567 1.00 83.81 70 PRO A CA 1
ATOM 549 C C . PRO A 1 70 ? 6.914 -5.148 -14.943 1.00 83.81 70 PRO A C 1
ATOM 551 O O . PRO A 1 70 ? 5.707 -5.138 -15.191 1.00 83.81 70 PRO A O 1
ATOM 554 N N . GLY A 1 71 ? 7.838 -4.783 -15.834 1.00 87.44 71 GLY A N 1
ATOM 555 C CA . GLY A 1 71 ? 7.535 -4.260 -17.174 1.00 87.44 71 GLY A CA 1
ATOM 556 C C . GLY A 1 71 ? 7.224 -2.758 -17.215 1.00 87.44 71 GLY A C 1
ATOM 557 O O . GLY A 1 71 ? 6.911 -2.220 -18.278 1.00 87.44 71 GLY A O 1
ATOM 558 N N . TYR A 1 72 ? 7.300 -2.077 -16.069 1.00 89.00 72 TYR A N 1
ATOM 559 C CA . TYR A 1 72 ? 7.110 -0.631 -15.927 1.00 89.00 72 TYR A CA 1
ATOM 560 C C . TYR A 1 72 ? 8.313 0.035 -15.241 1.00 89.00 72 TYR A C 1
ATOM 562 O O . TYR A 1 72 ? 8.171 1.056 -14.560 1.00 89.00 72 TYR A O 1
ATOM 570 N N . GLU A 1 73 ? 9.501 -0.546 -15.394 1.00 89.69 73 GLU A N 1
ATOM 571 C CA . GLU A 1 73 ? 10.768 -0.006 -14.908 1.00 89.69 73 GLU A CA 1
ATOM 572 C C . GLU A 1 73 ? 11.018 1.405 -15.475 1.00 89.69 73 GLU A C 1
ATOM 574 O O . GLU A 1 73 ? 10.627 1.729 -16.599 1.00 89.69 73 GLU A O 1
ATOM 579 N N . GLY A 1 74 ? 11.647 2.279 -14.685 1.00 86.81 74 GLY A N 1
ATOM 580 C CA . GLY A 1 74 ? 11.921 3.668 -15.083 1.00 86.81 74 GLY A CA 1
ATOM 581 C C . GLY A 1 74 ? 10.699 4.597 -15.100 1.00 86.81 74 GLY A C 1
ATOM 582 O O . GLY A 1 74 ? 10.843 5.799 -15.328 1.00 86.81 74 GLY A O 1
ATOM 583 N N . GLN A 1 75 ? 9.494 4.077 -14.848 1.00 89.69 75 GLN A N 1
ATOM 584 C CA . GLN A 1 75 ? 8.289 4.893 -14.719 1.00 89.69 75 GLN A CA 1
ATOM 585 C C . GLN A 1 75 ? 8.088 5.367 -13.276 1.00 89.69 75 GLN A C 1
ATOM 587 O O . GLN A 1 75 ? 8.598 4.788 -12.319 1.00 89.69 75 GLN A O 1
ATOM 592 N N . ARG A 1 76 ? 7.301 6.433 -13.100 1.00 90.69 76 ARG A N 1
ATOM 593 C CA . ARG A 1 76 ? 6.955 6.968 -11.777 1.00 90.69 76 ARG A CA 1
ATOM 594 C C . ARG A 1 76 ? 5.917 6.074 -11.095 1.00 90.69 76 ARG A C 1
ATOM 596 O O . ARG A 1 76 ? 4.769 6.016 -11.528 1.00 90.69 76 ARG A O 1
ATOM 603 N N . HIS A 1 77 ? 6.306 5.412 -10.008 1.00 91.56 77 HIS A N 1
ATOM 604 C CA . HIS A 1 77 ? 5.443 4.556 -9.190 1.00 91.56 77 HIS A CA 1
ATOM 605 C C . HIS A 1 77 ? 5.102 5.285 -7.895 1.00 91.56 77 HIS A C 1
ATOM 607 O O . HIS A 1 77 ? 5.939 5.961 -7.289 1.00 91.56 77 HIS A O 1
ATOM 613 N N . ARG A 1 78 ? 3.854 5.169 -7.450 1.00 92.56 78 ARG A N 1
ATOM 614 C CA . ARG A 1 78 ? 3.440 5.665 -6.135 1.00 92.56 78 ARG A CA 1
ATOM 615 C C . ARG A 1 78 ? 4.085 4.827 -5.057 1.00 92.56 78 ARG A C 1
ATOM 617 O O . ARG A 1 78 ? 4.002 3.608 -5.094 1.00 92.56 78 ARG A O 1
ATOM 624 N N . LYS A 1 79 ? 4.620 5.482 -4.042 1.00 94.12 79 LYS A N 1
ATOM 625 C CA . LYS A 1 79 ? 5.161 4.822 -2.864 1.00 94.12 79 LYS A CA 1
ATOM 626 C C . LYS A 1 79 ? 4.300 5.170 -1.663 1.00 94.12 79 LYS A C 1
ATOM 628 O O . LYS A 1 79 ? 4.150 6.337 -1.307 1.00 94.12 79 LYS A O 1
ATOM 633 N N . ILE A 1 80 ? 3.709 4.149 -1.058 1.00 96.06 80 ILE A N 1
ATOM 634 C CA . ILE A 1 80 ? 2.817 4.271 0.091 1.00 96.06 80 ILE A CA 1
ATOM 635 C C . ILE A 1 80 ? 3.505 3.602 1.276 1.00 96.06 80 ILE A C 1
ATOM 637 O O . ILE A 1 80 ? 3.701 2.391 1.286 1.00 96.06 80 ILE A O 1
ATOM 641 N N . THR A 1 81 ? 3.858 4.374 2.296 1.00 96.75 81 THR A N 1
ATOM 642 C CA . THR A 1 81 ? 4.515 3.839 3.494 1.00 96.75 81 THR A CA 1
ATOM 643 C C . THR A 1 81 ? 3.532 3.822 4.655 1.00 96.75 81 THR A C 1
ATOM 645 O O . THR A 1 81 ? 3.171 4.881 5.167 1.00 96.75 81 THR A O 1
ATOM 648 N N . ILE A 1 82 ? 3.121 2.633 5.090 1.00 98.12 82 ILE A N 1
ATOM 649 C CA . ILE A 1 82 ? 2.225 2.403 6.226 1.00 98.12 82 ILE A CA 1
ATOM 650 C C . ILE A 1 82 ? 3.057 2.265 7.500 1.00 98.12 82 ILE A C 1
ATOM 652 O O . ILE A 1 82 ? 3.934 1.409 7.580 1.00 98.12 82 ILE A O 1
ATOM 656 N N . GLN A 1 83 ? 2.764 3.100 8.497 1.00 97.12 83 GLN A N 1
ATOM 657 C CA . GLN A 1 83 ? 3.509 3.155 9.761 1.00 97.12 83 GLN A CA 1
ATOM 658 C C . GLN A 1 83 ? 2.812 2.406 10.897 1.00 97.12 83 GLN A C 1
ATOM 660 O O . GLN A 1 83 ? 3.460 1.735 11.690 1.00 97.12 83 GLN A O 1
ATOM 665 N N . ARG A 1 84 ? 1.488 2.563 11.012 1.00 96.88 84 ARG A N 1
ATOM 666 C CA . ARG A 1 84 ? 0.692 1.998 12.108 1.00 96.88 84 ARG A CA 1
ATOM 667 C C . ARG A 1 84 ? -0.790 1.945 11.765 1.00 96.88 84 ARG A C 1
ATOM 669 O O . ARG A 1 84 ? -1.273 2.749 10.965 1.00 96.88 84 ARG A O 1
ATOM 676 N N . VAL A 1 85 ? -1.505 1.051 12.437 1.00 97.75 85 VAL A N 1
ATOM 677 C CA . VAL A 1 85 ? -2.972 1.022 12.466 1.00 97.75 85 VAL A CA 1
ATOM 678 C C . VAL A 1 85 ? -3.483 2.100 13.423 1.00 97.75 85 VAL A C 1
ATOM 680 O O . VAL A 1 85 ? -2.876 2.363 14.462 1.00 97.75 85 VAL A O 1
ATOM 683 N N . LEU A 1 86 ? -4.589 2.739 13.061 1.00 97.12 86 LEU A N 1
ATOM 684 C CA . LEU A 1 86 ? -5.297 3.720 13.872 1.00 97.12 86 LEU A CA 1
ATOM 685 C C . LEU A 1 86 ? -6.628 3.120 14.329 1.00 97.12 86 LEU A C 1
ATOM 687 O O . LEU A 1 86 ? -7.369 2.551 13.530 1.00 97.12 86 LEU A O 1
ATOM 691 N N . ASN A 1 87 ? -6.937 3.268 15.615 1.00 93.19 87 ASN A N 1
ATOM 692 C CA . ASN A 1 87 ? -8.206 2.833 16.193 1.00 93.19 87 ASN A CA 1
ATOM 693 C C . ASN A 1 87 ? -9.114 4.053 16.379 1.00 93.19 87 ASN A C 1
ATOM 695 O O . ASN A 1 87 ? -8.635 5.097 16.813 1.00 93.19 87 ASN A O 1
ATOM 699 N N . GLN A 1 88 ? -10.409 3.908 16.079 1.00 88.44 88 GLN A N 1
ATOM 700 C CA . GLN A 1 88 ? -11.435 4.942 16.311 1.00 88.44 88 GLN A CA 1
ATOM 701 C C . GLN A 1 88 ? -11.189 6.275 15.570 1.00 88.44 88 GLN A C 1
ATOM 703 O O . GLN A 1 88 ? -11.597 7.339 16.028 1.00 88.44 88 GLN A O 1
ATOM 708 N N . VAL A 1 89 ? -10.541 6.224 14.402 1.00 92.31 89 VAL A N 1
ATOM 709 C CA . VAL A 1 89 ? -10.293 7.389 13.538 1.00 92.31 89 VAL A CA 1
ATOM 710 C C . VAL A 1 89 ? -11.031 7.206 12.218 1.00 92.31 89 VAL A C 1
ATOM 712 O O . VAL A 1 89 ? -10.927 6.149 11.599 1.00 92.31 89 VAL A O 1
ATOM 715 N N . LEU A 1 90 ? -11.742 8.240 11.762 1.00 93.25 90 LEU A N 1
ATOM 716 C CA . LEU A 1 90 ? -12.360 8.240 10.436 1.00 93.25 90 LEU A CA 1
ATOM 717 C C . LEU A 1 90 ? -11.291 8.401 9.339 1.00 93.25 90 LEU A C 1
ATOM 719 O O . LEU A 1 90 ? -10.397 9.246 9.470 1.00 93.25 90 LEU A O 1
ATOM 723 N N . PRO A 1 91 ? -11.361 7.619 8.249 1.00 95.69 91 PRO A N 1
ATOM 724 C CA . PRO A 1 91 ? -10.418 7.744 7.148 1.00 95.69 91 PRO A CA 1
ATOM 725 C C . PRO A 1 91 ? -10.641 9.051 6.381 1.00 95.69 91 PRO A C 1
ATOM 727 O O . PRO A 1 91 ? -11.770 9.489 6.180 1.00 95.69 91 PRO A O 1
ATOM 730 N N . GLN A 1 92 ? -9.556 9.654 5.896 1.00 96.00 92 GLN A N 1
ATOM 731 C CA . GLN A 1 92 ? -9.631 10.812 4.997 1.00 96.00 92 GLN A CA 1
ATOM 732 C C . GLN A 1 92 ? -9.838 10.376 3.543 1.00 96.00 92 GLN A C 1
ATOM 734 O O . GLN A 1 92 ? -10.432 11.100 2.749 1.00 96.00 92 GLN A O 1
ATOM 739 N N . ARG A 1 93 ? -9.282 9.214 3.180 1.00 95.81 93 ARG A N 1
ATOM 740 C CA . ARG A 1 93 ? -9.307 8.619 1.838 1.00 95.81 93 ARG A CA 1
ATOM 741 C C . ARG A 1 93 ? -9.289 7.097 1.959 1.00 95.81 93 ARG A C 1
ATOM 743 O O . ARG A 1 93 ? -8.871 6.568 2.988 1.00 95.81 93 ARG A O 1
ATOM 750 N N . THR A 1 94 ? -9.676 6.399 0.899 1.00 97.62 94 THR A N 1
ATOM 751 C CA . THR A 1 94 ? -9.451 4.952 0.776 1.00 97.62 94 THR A CA 1
ATOM 752 C C . THR A 1 94 ? -8.211 4.659 -0.069 1.00 97.62 94 THR A C 1
ATOM 754 O O . THR A 1 94 ? -7.742 5.535 -0.807 1.00 97.62 94 THR A O 1
ATOM 757 N N . LEU A 1 95 ? -7.676 3.440 0.017 1.00 97.31 95 LEU A N 1
ATOM 758 C CA . LEU A 1 95 ? -6.573 2.993 -0.831 1.00 97.31 95 LEU A CA 1
ATOM 759 C C . LEU A 1 95 ? -6.961 3.077 -2.317 1.00 97.31 95 LE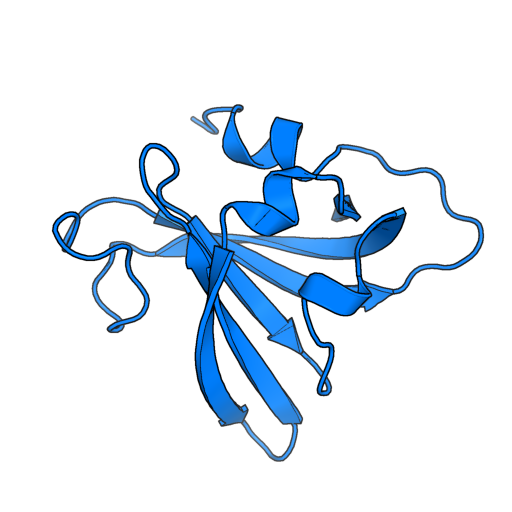U A C 1
ATOM 761 O O . LEU A 1 95 ? -6.211 3.672 -3.090 1.00 97.31 95 LEU A O 1
ATOM 765 N N . THR A 1 96 ? -8.160 2.629 -2.709 1.00 96.69 96 THR A N 1
ATOM 766 C CA . THR A 1 96 ? -8.676 2.815 -4.082 1.00 96.69 96 THR A CA 1
ATOM 767 C C . THR A 1 96 ? -8.598 4.271 -4.538 1.00 96.69 96 THR A C 1
ATOM 769 O O . THR A 1 96 ? -8.115 4.562 -5.636 1.00 96.69 96 THR A O 1
ATOM 772 N N . HIS A 1 97 ? -9.048 5.209 -3.701 1.00 95.62 97 HIS A N 1
ATOM 773 C CA . HIS A 1 97 ? -9.009 6.628 -4.045 1.00 95.62 97 HIS A CA 1
ATOM 774 C C . HIS A 1 97 ? -7.567 7.116 -4.255 1.00 95.62 97 HIS A C 1
ATOM 776 O O . HIS A 1 97 ? -7.296 7.825 -5.225 1.00 95.62 97 HIS A O 1
ATOM 782 N N . VAL A 1 98 ? -6.634 6.717 -3.385 1.00 94.56 98 VAL A N 1
ATOM 783 C CA . VAL A 1 98 ? -5.207 7.077 -3.477 1.00 94.56 98 VAL A CA 1
ATOM 784 C C . VAL A 1 98 ? -4.554 6.530 -4.744 1.00 94.56 98 VAL A C 1
ATOM 786 O O . VAL A 1 98 ? -3.719 7.213 -5.336 1.00 94.56 98 VAL A O 1
ATOM 789 N N . LEU A 1 99 ? -4.929 5.331 -5.186 1.00 94.06 99 LEU A N 1
ATOM 790 C CA . LEU A 1 99 ? -4.390 4.737 -6.411 1.00 94.06 99 LEU A CA 1
ATOM 791 C C . LEU A 1 99 ? -4.909 5.426 -7.675 1.00 94.06 99 LEU A C 1
ATOM 793 O O . LEU A 1 99 ? -4.167 5.560 -8.645 1.00 94.06 99 LEU A O 1
ATOM 797 N N . ARG A 1 100 ? -6.160 5.898 -7.657 1.00 91.69 100 ARG A N 1
ATOM 798 C CA . ARG A 1 100 ? -6.818 6.508 -8.823 1.00 91.69 100 ARG A CA 1
ATOM 799 C C . ARG A 1 100 ? -6.561 8.005 -8.987 1.00 91.69 100 ARG A C 1
ATOM 801 O O . ARG A 1 100 ? -6.717 8.524 -10.086 1.00 91.69 100 ARG A O 1
ATOM 808 N N . THR A 1 101 ? -6.192 8.722 -7.928 1.00 86.62 101 THR A N 1
ATOM 809 C CA . THR A 1 101 ? -5.991 10.178 -8.009 1.00 86.62 101 THR A CA 1
ATOM 810 C C . THR A 1 101 ? -4.586 10.532 -8.454 1.00 86.62 101 THR A C 1
ATOM 812 O O . THR A 1 101 ? -3.674 10.493 -7.638 1.00 86.62 101 THR A O 1
ATOM 815 N N . SER A 1 102 ? -4.387 10.948 -9.706 1.00 61.81 102 SER A N 1
ATOM 816 C CA . SER A 1 102 ? -3.168 11.635 -10.167 1.00 61.81 102 SER A CA 1
ATOM 817 C C . SER A 1 102 ? -2.820 12.780 -9.206 1.00 61.81 102 SER A C 1
ATOM 819 O O . SER A 1 102 ? -3.594 13.725 -9.096 1.00 61.81 102 SER A O 1
ATOM 821 N N . TYR A 1 103 ? -1.703 12.704 -8.472 1.00 55.09 103 TYR A N 1
ATOM 822 C CA . TYR A 1 103 ? -1.146 13.946 -7.932 1.00 55.09 103 TYR A CA 1
ATOM 823 C C . TYR A 1 103 ? -0.341 14.564 -9.070 1.00 55.09 103 TYR A C 1
ATOM 825 O O . TYR A 1 103 ? 0.494 13.866 -9.654 1.00 55.09 103 TYR A O 1
ATOM 833 N N . GLY A 1 104 ? -0.656 15.822 -9.394 1.00 43.97 104 GLY A N 1
ATOM 834 C CA . GLY A 1 104 ? 0.173 16.665 -10.258 1.00 43.97 104 GLY A CA 1
ATOM 835 C C . GLY A 1 104 ? 1.616 16.696 -9.779 1.00 43.97 104 GLY A C 1
ATOM 836 O O . GLY A 1 104 ? 1.831 16.626 -8.546 1.00 43.97 104 GLY A O 1
#

Foldseek 3Di:
DKAAAEPQLVQWDWDDWDADPNKIWTKIAGEPPFWEIEIEIRPDDSVVRHRFIFDKDKDWDLQPPVRTHPPNHRHIGIYIYTYDTDPPDDGPYYPVRVRPDDDD